Protein AF-A0A7S3B4K3-F1 (afdb_monomer_lite)

Radius of gyration: 16.41 Å; chains: 1; bounding box: 40×28×44 Å

Fold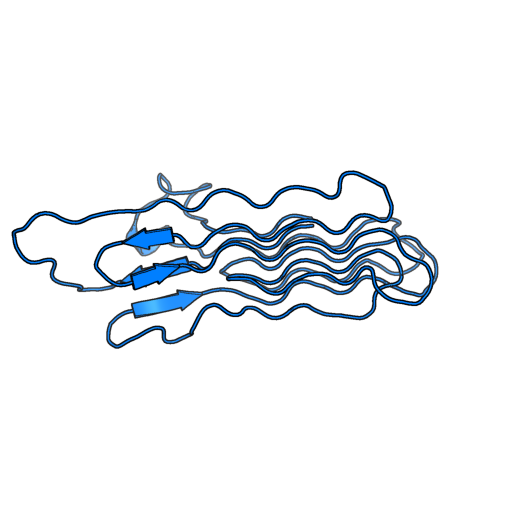seek 3Di:
DWFFWKDKDFPPDDDDPDDKDWDDWAAWACAPDQQGKIGWICWIDTPRDITKTIKIEFHQDDPDDRATGEICATAKYFFLWQDWHAHPFDAQNDVRMGMFYGIWAYEDNAQARAIWWIIFRQFYTYYGDHNPPRYHTAWHWFDAPCVPPNLPPDHGRGPGIIHD

Sequence (164 aa):
GGGAGGLLHLSDYKLSAGTYTIVIGDGGAGGGTAFGQGQNGEDTTAFGFTAKGGGASGGWGGSGNVVCKTGGSGGGDGAYGSTQCSSNQPNPSQTGVTGYGNKGGSGTTSGGYRAGGGGGAGAAGQNGASAASNYGGAGGAGKDFSVAFGTDVGESGWVAGGGG

Secondary structure (DSSP, 8-state):
-PPPPPEEEESS--PPSS----BPPPPPPPPSSTT----PPPPEEETTEEEPPPPPPP---SSSS-----BSSPPPPPTT----PPB-S-SS-BTTEEEE--PPPP--SSSS--PPPPP-SSSPPPPPPPTTS-PPPPPPP-EE-HHHH-TTSTBTTEE-PPP-

InterPro domains:
  IPR049304 Glycine-rich domain [PF21722] (1-163)

Organism: NCBI:txid156174

Structure (mmCIF, N/CA/C/O backbone):
data_AF-A0A7S3B4K3-F1
#
_entry.id   AF-A0A7S3B4K3-F1
#
loop_
_atom_site.group_PDB
_atom_site.id
_atom_site.type_symbol
_atom_site.label_atom_id
_atom_site.label_alt_id
_atom_site.label_comp_id
_atom_site.label_a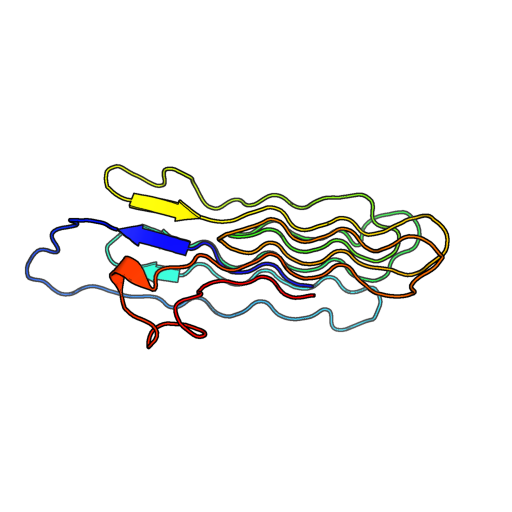sym_id
_atom_site.label_entity_id
_atom_site.label_seq_id
_atom_site.pdbx_PDB_ins_code
_atom_site.Cartn_x
_atom_site.Cartn_y
_atom_site.Cartn_z
_atom_site.occupancy
_atom_site.B_iso_or_equiv
_atom_site.auth_seq_id
_atom_site.auth_comp_id
_atom_site.auth_asym_id
_atom_site.auth_atom_id
_atom_site.pdbx_PDB_model_num
ATOM 1 N N . GLY A 1 1 ? 4.393 -0.858 -10.674 1.00 84.94 1 GLY A N 1
ATOM 2 C CA . GLY A 1 1 ? 3.081 -0.384 -10.192 1.00 84.94 1 GLY A CA 1
ATOM 3 C C . GLY A 1 1 ? 3.159 0.440 -8.912 1.00 84.94 1 GLY A C 1
ATOM 4 O O . GLY A 1 1 ? 4.213 0.531 -8.288 1.00 84.94 1 GLY A O 1
ATOM 5 N N . GLY A 1 2 ? 2.045 1.072 -8.529 1.00 93.38 2 GLY A N 1
ATOM 6 C CA . GLY A 1 2 ? 1.901 1.789 -7.252 1.00 93.38 2 GLY A CA 1
ATOM 7 C C . GLY A 1 2 ? 1.700 0.836 -6.068 1.00 93.38 2 GLY A C 1
ATOM 8 O O . GLY A 1 2 ? 1.170 -0.263 -6.231 1.00 93.38 2 GLY A O 1
ATOM 9 N N . GLY A 1 3 ? 2.161 1.235 -4.886 1.00 96.69 3 GLY A N 1
ATOM 10 C CA . GLY A 1 3 ? 1.968 0.504 -3.638 1.00 96.69 3 GLY A CA 1
ATOM 11 C C . GLY A 1 3 ? 0.573 0.728 -3.063 1.00 96.69 3 GLY A C 1
ATOM 12 O O . GLY A 1 3 ? -0.030 1.785 -3.255 1.00 96.69 3 GLY A O 1
ATOM 13 N N . ALA A 1 4 ? 0.069 -0.262 -2.332 1.00 97.25 4 ALA A N 1
ATOM 14 C CA . ALA A 1 4 ? -1.158 -0.114 -1.561 1.00 97.25 4 ALA A CA 1
ATOM 15 C C . ALA A 1 4 ? -1.015 0.971 -0.481 1.00 97.25 4 ALA A C 1
ATOM 17 O O . ALA A 1 4 ? 0.092 1.294 -0.043 1.00 97.25 4 ALA A O 1
ATOM 18 N N . GLY A 1 5 ? -2.143 1.482 0.013 1.00 96.38 5 GLY A N 1
ATOM 19 C CA . GLY A 1 5 ? -2.157 2.179 1.297 1.00 96.38 5 GLY A CA 1
ATOM 20 C C . GLY A 1 5 ? -1.646 1.284 2.432 1.00 96.38 5 GLY A C 1
ATOM 21 O O . GLY A 1 5 ? -1.546 0.059 2.311 1.00 96.38 5 GLY A O 1
ATOM 22 N N . GLY A 1 6 ? -1.310 1.909 3.549 1.00 95.50 6 GLY A N 1
ATOM 23 C CA . GLY A 1 6 ? -1.054 1.230 4.803 1.00 95.50 6 GLY A CA 1
ATOM 24 C C . GLY A 1 6 ? -2.356 0.636 5.316 1.00 95.50 6 GLY A C 1
ATOM 25 O O . GLY A 1 6 ? -3.419 1.239 5.192 1.00 95.50 6 GLY A O 1
ATOM 26 N N . LEU A 1 7 ? -2.278 -0.551 5.899 1.00 95.81 7 LEU A N 1
ATOM 27 C CA . LEU A 1 7 ? -3.429 -1.215 6.492 1.00 95.81 7 LEU A CA 1
ATOM 28 C C . LEU A 1 7 ? -3.259 -1.242 8.003 1.00 95.81 7 LEU A C 1
ATOM 30 O O . LEU A 1 7 ? -2.218 -1.654 8.505 1.00 95.81 7 LEU A O 1
ATOM 34 N N . LEU A 1 8 ? -4.283 -0.811 8.729 1.00 95.19 8 LEU A N 1
ATOM 35 C CA . LEU A 1 8 ? -4.341 -0.925 10.179 1.00 95.19 8 LEU A CA 1
ATOM 36 C C . LEU A 1 8 ? -5.382 -1.968 10.563 1.00 95.19 8 LEU A C 1
ATOM 38 O O . LEU A 1 8 ? -6.520 -1.909 10.107 1.00 95.19 8 LEU A O 1
ATOM 42 N N . HIS A 1 9 ? -4.992 -2.894 11.431 1.00 93.19 9 HIS A N 1
ATOM 43 C CA . HIS A 1 9 ? -5.897 -3.836 12.070 1.00 93.19 9 HIS A CA 1
ATOM 44 C C . HIS A 1 9 ? -5.936 -3.566 13.567 1.00 93.19 9 HIS A C 1
ATOM 46 O O . HIS A 1 9 ? -4.908 -3.619 14.248 1.00 93.19 9 HIS A O 1
ATOM 52 N N . LEU A 1 10 ? -7.135 -3.272 14.053 1.00 91.31 10 LEU A N 1
ATOM 53 C CA . LEU A 1 10 ? -7.423 -3.006 15.449 1.00 91.31 10 LEU A CA 1
ATOM 54 C C . LEU A 1 10 ? -8.198 -4.208 15.989 1.00 91.31 10 LEU A C 1
ATOM 56 O O . LEU A 1 10 ? -9.387 -4.349 15.709 1.00 91.31 10 LEU A O 1
ATOM 60 N N . SER A 1 11 ? -7.529 -5.077 16.740 1.00 85.88 11 SER A N 1
ATOM 61 C CA . SER A 1 11 ? -8.178 -6.194 17.432 1.00 85.88 11 SER A CA 1
ATOM 62 C C . SER A 1 11 ? -8.539 -5.774 18.852 1.00 85.88 11 SER A C 1
ATOM 64 O O . SER A 1 11 ? -7.715 -5.175 19.543 1.00 85.88 11 SER A O 1
ATOM 66 N N . ASP A 1 12 ? -9.762 -6.084 19.285 1.00 83.00 12 ASP A N 1
ATOM 67 C CA . ASP A 1 12 ? -10.256 -5.806 20.643 1.00 83.00 12 ASP A CA 1
ATOM 68 C C . ASP A 1 12 ? -10.262 -4.316 21.041 1.00 83.00 12 ASP A C 1
ATOM 70 O O . ASP A 1 12 ? -10.309 -3.966 22.225 1.00 83.00 12 ASP A O 1
ATOM 74 N N . TYR A 1 13 ? -10.247 -3.411 20.056 1.00 86.38 13 TYR A N 1
ATOM 75 C CA . TYR A 1 13 ? -10.315 -1.976 20.306 1.00 86.38 13 TYR A CA 1
ATOM 76 C C . TYR A 1 13 ? -11.733 -1.563 20.709 1.00 86.38 13 TYR A C 1
ATOM 78 O O . TYR A 1 13 ? -12.689 -1.684 19.941 1.00 86.38 13 TYR A O 1
ATOM 86 N N . LYS A 1 14 ? -11.872 -1.047 21.933 1.00 87.75 14 LYS A N 1
ATOM 87 C CA . LYS A 1 14 ? -13.144 -0.537 22.444 1.00 87.75 14 LYS A CA 1
ATOM 88 C C . LYS A 1 14 ? -13.323 0.913 22.029 1.00 87.75 14 LYS A C 1
ATOM 90 O O . LYS A 1 14 ? -12.674 1.807 22.566 1.00 87.75 14 LYS A O 1
ATOM 95 N N . LEU A 1 15 ? -14.256 1.133 21.113 1.00 88.19 15 LEU A N 1
ATOM 96 C CA . LEU A 1 15 ? -14.701 2.465 20.748 1.00 88.19 15 LEU A CA 1
ATOM 97 C C . LEU A 1 15 ? -15.732 2.949 21.778 1.00 88.19 15 LEU A C 1
ATOM 99 O O . LEU A 1 15 ? -16.748 2.293 22.009 1.00 88.19 15 LEU A O 1
ATOM 103 N N . SER A 1 16 ? -15.460 4.073 22.435 1.00 91.25 16 SER A N 1
ATOM 104 C CA . SER A 1 16 ? -16.416 4.694 23.357 1.00 91.25 16 SER A CA 1
ATOM 105 C C . SER A 1 16 ? -17.625 5.258 22.602 1.00 91.25 16 SER A C 1
ATOM 107 O O . SER A 1 16 ? -17.536 5.583 21.421 1.00 91.25 16 SER A O 1
ATOM 109 N N . ALA A 1 17 ? -18.761 5.439 23.275 1.00 93.62 17 ALA A N 1
ATOM 110 C CA . ALA A 1 17 ? -19.882 6.147 22.664 1.00 93.62 17 ALA A CA 1
ATOM 111 C C . ALA A 1 17 ? -19.489 7.606 22.366 1.00 93.62 17 ALA A C 1
ATOM 113 O O . ALA A 1 17 ? -18.985 8.306 23.245 1.00 93.62 17 ALA A O 1
ATOM 114 N N . GLY A 1 18 ? -19.713 8.064 21.134 1.00 92.62 18 GLY A N 1
ATOM 115 C CA . GLY A 1 18 ? -19.328 9.406 20.711 1.00 92.62 18 GLY A CA 1
ATOM 116 C C . GLY A 1 18 ? -19.447 9.618 19.206 1.00 92.62 18 GLY A C 1
ATOM 117 O O . GLY A 1 18 ? -19.869 8.732 18.465 1.00 92.62 18 GLY A O 1
ATOM 118 N N . THR A 1 19 ? -19.076 10.819 18.763 1.00 94.06 19 THR A N 1
ATOM 119 C CA . THR A 1 19 ? -18.949 11.159 17.340 1.00 94.06 19 THR A CA 1
ATOM 120 C C . THR A 1 19 ? -17.487 11.071 16.931 1.00 94.06 19 THR A C 1
ATOM 122 O O . THR A 1 19 ? -16.616 11.574 17.639 1.00 94.06 19 THR A O 1
ATOM 125 N N . TYR A 1 20 ? -17.231 10.459 15.778 1.00 93.88 20 TYR A N 1
ATOM 126 C CA . TYR A 1 20 ? -15.892 10.287 15.231 1.00 93.88 20 TYR A CA 1
ATOM 127 C C . TYR A 1 20 ? -15.812 10.904 13.847 1.00 93.88 20 TYR A C 1
ATOM 129 O O . TYR A 1 20 ? -16.654 10.639 12.991 1.00 93.88 20 TYR A O 1
ATOM 137 N N . THR A 1 21 ? -14.767 11.692 13.622 1.00 94.62 21 THR A N 1
ATOM 138 C CA . THR A 1 21 ? -14.409 12.130 12.277 1.00 94.62 21 THR A CA 1
ATOM 139 C C . THR A 1 21 ? -13.612 11.023 11.605 1.00 94.62 21 THR A C 1
ATOM 141 O O . THR A 1 21 ? -12.622 10.539 12.157 1.00 94.62 21 THR A O 1
ATOM 144 N N . ILE A 1 22 ? -14.051 10.638 10.412 1.00 96.50 22 ILE A N 1
ATOM 145 C CA . ILE A 1 22 ? -13.315 9.757 9.512 1.00 96.50 22 ILE A CA 1
ATOM 146 C C . ILE A 1 22 ? -12.953 10.594 8.293 1.00 96.50 22 ILE A C 1
ATOM 148 O O . ILE A 1 22 ? -13.836 11.172 7.658 1.00 96.50 22 ILE A O 1
ATOM 152 N N . VAL A 1 23 ? -11.663 10.673 7.984 1.00 97.50 23 VAL A N 1
ATOM 153 C CA . VAL A 1 23 ? -11.163 11.326 6.772 1.00 97.50 23 VAL A CA 1
ATOM 154 C C . VAL A 1 23 ? -10.624 10.241 5.863 1.00 97.50 23 VAL A C 1
ATOM 156 O O . VAL A 1 23 ? -9.682 9.542 6.234 1.00 97.50 23 VAL A O 1
ATOM 159 N N . ILE A 1 24 ? -11.235 10.100 4.692 1.00 97.00 24 ILE A N 1
ATOM 160 C CA . ILE A 1 24 ? -10.769 9.185 3.654 1.00 97.00 24 ILE A CA 1
ATOM 161 C C . ILE A 1 24 ? -9.749 9.932 2.806 1.00 97.00 24 ILE A C 1
ATOM 163 O O . ILE A 1 24 ? -10.059 10.991 2.264 1.00 97.00 24 ILE A O 1
ATOM 167 N N . GLY A 1 25 ? -8.535 9.395 2.743 1.00 97.06 25 GLY A N 1
ATOM 168 C CA . GLY A 1 25 ? -7.490 9.915 1.872 1.00 97.06 25 GLY A CA 1
ATOM 169 C C . GLY A 1 25 ? -7.755 9.538 0.417 1.00 97.06 25 GLY A C 1
ATOM 170 O O . GLY A 1 25 ? -8.248 8.446 0.126 1.00 97.06 25 GLY A O 1
ATOM 171 N N . ASP A 1 26 ? -7.401 10.436 -0.496 1.00 97.25 26 ASP A N 1
ATOM 172 C CA . ASP A 1 26 ? -7.492 10.193 -1.930 1.00 97.25 26 ASP A CA 1
ATOM 173 C C . ASP A 1 26 ? -6.445 9.177 -2.411 1.00 97.25 26 ASP A C 1
ATOM 175 O O . ASP A 1 26 ? -5.370 8.994 -1.828 1.00 97.25 26 ASP A O 1
ATOM 179 N N . GLY A 1 27 ? -6.751 8.520 -3.531 1.00 95.12 27 GLY A N 1
ATOM 180 C CA . GLY A 1 27 ? -5.786 7.690 -4.245 1.00 95.12 27 GLY A CA 1
ATOM 181 C C . GLY A 1 27 ? -4.666 8.522 -4.880 1.00 95.12 27 GLY A C 1
ATOM 182 O O . GLY A 1 27 ? -4.864 9.670 -5.273 1.00 95.12 27 GLY A O 1
ATOM 183 N N . GLY A 1 28 ? -3.486 7.919 -5.027 1.00 93.31 28 GLY A N 1
ATOM 184 C CA . GLY A 1 28 ? -2.355 8.563 -5.694 1.00 93.31 28 GLY A CA 1
ATOM 185 C C . GLY A 1 28 ? -2.565 8.703 -7.204 1.00 93.31 28 GLY A C 1
ATOM 186 O O . GLY A 1 28 ? -3.085 7.799 -7.859 1.00 93.31 28 GLY A O 1
ATOM 187 N N . ALA A 1 29 ? -2.125 9.825 -7.776 1.00 92.56 29 ALA A N 1
ATOM 188 C CA . ALA A 1 29 ? -2.190 10.062 -9.218 1.00 92.56 29 ALA A CA 1
ATOM 189 C C . ALA A 1 29 ? -1.064 9.337 -9.981 1.00 92.56 29 ALA A C 1
ATOM 191 O O . ALA A 1 29 ? 0.069 9.240 -9.505 1.00 92.56 29 ALA A O 1
ATOM 192 N N . GLY A 1 30 ? -1.348 8.879 -11.203 1.00 87.56 30 GLY A N 1
ATOM 193 C CA . GLY A 1 30 ? -0.327 8.358 -12.119 1.00 87.56 30 GLY A CA 1
ATOM 194 C C . GLY A 1 30 ? 0.595 9.454 -12.673 1.00 87.56 30 GLY A C 1
ATOM 195 O O . GLY A 1 30 ? 0.267 10.641 -12.643 1.00 87.56 30 GLY A O 1
ATOM 196 N N . GLY A 1 31 ? 1.753 9.060 -13.207 1.00 82.88 31 GLY A N 1
ATOM 197 C CA . GLY A 1 31 ? 2.638 9.979 -13.925 1.00 82.88 31 GLY A CA 1
ATOM 198 C C . GLY A 1 31 ? 1.996 10.458 -15.230 1.00 82.88 31 GLY A C 1
ATOM 199 O O . GLY A 1 31 ? 1.558 9.648 -16.041 1.00 82.88 31 GLY A O 1
ATOM 200 N N . GLY A 1 32 ? 1.942 11.775 -15.450 1.00 80.88 32 GLY A N 1
ATOM 201 C CA . GLY A 1 32 ? 1.324 12.366 -16.650 1.00 80.88 32 GLY A CA 1
ATOM 202 C C . GLY A 1 32 ? 2.161 12.252 -17.932 1.00 80.88 32 GLY A C 1
ATOM 203 O O . GLY A 1 32 ? 1.706 12.633 -19.006 1.00 80.88 32 GLY A O 1
ATOM 204 N N . THR A 1 33 ? 3.395 11.756 -17.833 1.00 80.00 33 THR A N 1
ATOM 205 C CA . THR A 1 33 ? 4.311 11.539 -18.960 1.00 80.00 33 THR A CA 1
ATOM 206 C C . THR A 1 33 ? 5.099 10.255 -18.736 1.00 80.00 33 THR A C 1
ATOM 208 O O . THR A 1 33 ? 5.163 9.755 -17.614 1.00 80.00 33 THR A O 1
ATOM 211 N N . ALA A 1 34 ? 5.757 9.743 -19.779 1.00 71.25 34 ALA A N 1
ATOM 212 C CA . ALA A 1 34 ? 6.594 8.550 -19.652 1.00 71.25 34 ALA A CA 1
ATOM 213 C C . ALA A 1 34 ? 7.685 8.716 -18.576 1.00 71.25 34 ALA A C 1
ATOM 215 O O . ALA A 1 34 ? 7.958 7.776 -17.839 1.00 71.25 34 ALA A O 1
ATOM 216 N N . PHE A 1 35 ? 8.242 9.923 -18.432 1.00 78.25 35 PHE A N 1
ATOM 217 C CA . PHE A 1 35 ? 9.267 10.256 -17.435 1.00 78.25 35 PHE A CA 1
ATOM 218 C C . PHE A 1 35 ? 8.695 10.743 -16.096 1.00 78.25 35 PHE A C 1
ATOM 220 O O . PHE A 1 35 ? 9.444 11.074 -15.181 1.00 78.25 35 PHE A O 1
ATOM 227 N N . GLY A 1 36 ? 7.371 10.842 -15.981 1.00 79.44 36 GLY A N 1
ATOM 228 C CA . GLY A 1 36 ? 6.699 11.329 -14.788 1.00 79.44 36 GLY A CA 1
ATOM 229 C C . GLY A 1 36 ? 6.592 10.240 -13.727 1.00 79.44 36 GLY A C 1
ATOM 230 O O . GLY A 1 36 ? 6.148 9.130 -14.006 1.00 79.44 36 GLY A O 1
ATOM 231 N N . GLN A 1 37 ? 6.950 10.576 -12.491 1.00 86.19 37 GLN A N 1
ATOM 232 C CA . GLN A 1 37 ? 6.602 9.758 -11.329 1.00 86.19 37 GLN A CA 1
ATOM 233 C C . GLN A 1 37 ? 5.116 9.930 -11.007 1.00 86.19 37 GLN A C 1
ATOM 235 O O . GLN A 1 37 ? 4.542 10.998 -11.242 1.00 86.19 37 GLN A O 1
ATOM 240 N N . GLY A 1 38 ? 4.518 8.911 -10.393 1.00 90.38 38 GLY A N 1
ATOM 241 C CA . GLY A 1 38 ? 3.221 9.088 -9.751 1.00 90.38 38 GLY A CA 1
ATOM 242 C C . GLY A 1 38 ? 3.305 9.994 -8.517 1.00 90.38 38 GLY A C 1
ATOM 243 O O . GLY A 1 38 ? 4.383 10.400 -8.064 1.00 90.38 38 GLY A O 1
ATOM 244 N N . GLN A 1 39 ? 2.150 10.278 -7.930 1.00 94.19 39 GLN A N 1
ATOM 245 C CA . GLN A 1 39 ? 2.022 10.890 -6.611 1.00 94.19 39 GLN A CA 1
ATOM 246 C C . GLN A 1 39 ? 1.541 9.854 -5.605 1.00 94.19 39 GLN A C 1
ATOM 248 O O . GLN A 1 39 ? 0.860 8.895 -5.971 1.00 94.19 39 GLN A O 1
ATOM 253 N N . ASN A 1 40 ? 1.955 10.020 -4.351 1.00 96.94 40 ASN A N 1
ATOM 254 C CA . ASN A 1 40 ? 1.460 9.165 -3.282 1.00 96.94 40 ASN A CA 1
ATOM 255 C C . ASN A 1 40 ? -0.047 9.375 -3.118 1.00 96.94 40 ASN A C 1
ATOM 257 O O . ASN A 1 40 ? -0.564 10.435 -3.463 1.00 96.94 40 ASN A O 1
ATOM 261 N N . GLY A 1 41 ? -0.730 8.360 -2.597 1.00 97.75 41 GLY A N 1
ATOM 262 C CA . GLY A 1 41 ? -2.054 8.570 -2.024 1.00 97.75 41 GLY A CA 1
ATOM 263 C C . GLY A 1 41 ? -1.962 9.367 -0.728 1.00 97.75 41 GLY A C 1
ATOM 264 O O . GLY A 1 41 ? -0.888 9.467 -0.126 1.00 97.75 41 GLY A O 1
ATOM 265 N N . GLU A 1 42 ? -3.100 9.877 -0.286 1.00 98.19 42 GLU A N 1
ATOM 266 C CA . GLU A 1 42 ? -3.215 10.618 0.964 1.00 98.19 42 GLU A CA 1
ATOM 267 C C . GLU A 1 42 ? -3.572 9.697 2.135 1.00 98.19 42 GLU A C 1
ATOM 269 O O . GLU A 1 42 ? -4.111 8.597 1.976 1.00 98.19 42 GLU A O 1
ATOM 274 N N . ASP A 1 43 ? -3.240 10.151 3.339 1.00 97.81 43 ASP A N 1
ATOM 275 C CA . ASP A 1 43 ? -3.479 9.401 4.566 1.00 97.81 43 ASP A CA 1
ATOM 276 C C . ASP A 1 43 ? -4.983 9.314 4.880 1.00 97.81 43 ASP A C 1
ATOM 278 O O . ASP A 1 43 ? -5.719 10.296 4.801 1.00 97.81 43 ASP A O 1
ATOM 282 N N . THR A 1 44 ? -5.435 8.138 5.317 1.00 96.88 44 THR A N 1
ATOM 283 C CA . THR A 1 44 ? -6.773 7.951 5.893 1.00 96.88 44 THR A CA 1
ATOM 284 C C . THR A 1 44 ? -6.681 8.011 7.410 1.00 96.88 44 THR A C 1
ATOM 286 O O . THR A 1 44 ? -5.819 7.362 8.009 1.00 96.88 44 THR A O 1
ATOM 289 N N . THR A 1 45 ? -7.582 8.756 8.052 1.00 95.19 45 THR A N 1
ATOM 290 C CA . THR A 1 45 ? -7.663 8.821 9.516 1.00 95.19 45 THR A CA 1
ATOM 291 C C . THR A 1 45 ? -9.020 8.369 10.026 1.00 95.19 45 THR A C 1
ATOM 293 O O . THR A 1 45 ? -10.063 8.776 9.518 1.00 95.19 45 THR A O 1
ATOM 296 N N . ALA A 1 46 ? -9.005 7.513 11.044 1.00 93.19 46 ALA A N 1
ATOM 297 C CA . ALA A 1 46 ? -10.202 7.044 11.727 1.00 93.19 46 ALA A CA 1
ATOM 298 C C . ALA A 1 46 ? -9.859 6.701 13.176 1.00 93.19 46 ALA A C 1
ATOM 300 O O . ALA A 1 46 ? -8.806 6.128 13.453 1.00 93.19 46 ALA A O 1
ATOM 301 N N . PHE A 1 47 ? -10.748 7.052 14.105 1.00 90.62 47 PHE A N 1
ATOM 302 C CA . PHE A 1 47 ? -10.634 6.679 15.523 1.00 90.62 47 PHE A CA 1
ATOM 303 C C . PHE A 1 47 ? -9.304 7.093 16.193 1.00 90.62 47 PHE A C 1
ATOM 305 O O . PHE A 1 47 ? -8.866 6.461 17.148 1.00 90.62 47 PHE A O 1
ATOM 312 N N . GLY A 1 48 ? -8.653 8.153 15.696 1.00 89.25 48 GLY A N 1
ATOM 313 C CA . GLY A 1 48 ? -7.351 8.623 16.192 1.00 89.25 48 GLY A CA 1
ATOM 314 C C . GLY A 1 48 ? -6.131 7.908 15.599 1.00 89.25 48 GLY A C 1
ATOM 315 O O . GLY A 1 48 ? -5.005 8.202 15.995 1.00 89.25 48 GLY A O 1
ATOM 316 N N . PHE A 1 49 ? -6.332 7.007 14.636 1.00 92.31 49 PHE A N 1
ATOM 317 C CA . PHE A 1 49 ? -5.264 6.305 13.931 1.00 92.31 49 PHE A CA 1
ATOM 318 C C . PHE A 1 49 ? -5.135 6.769 12.485 1.00 92.31 49 PHE A C 1
ATOM 320 O O . PHE A 1 49 ? -6.106 7.213 11.871 1.00 92.31 49 PHE A O 1
ATOM 327 N N . THR A 1 50 ? -3.930 6.618 11.937 1.00 94.81 50 THR A N 1
ATOM 328 C CA . THR A 1 50 ? -3.592 7.023 10.571 1.00 94.81 50 THR A CA 1
ATOM 329 C C . THR A 1 50 ? -3.080 5.829 9.773 1.00 94.81 50 THR A C 1
ATOM 331 O O . THR A 1 50 ? -2.024 5.265 10.068 1.00 94.81 50 THR A O 1
ATOM 334 N N . ALA A 1 51 ? -3.822 5.459 8.736 1.00 96.25 51 ALA A N 1
ATOM 335 C CA . ALA A 1 51 ? -3.363 4.571 7.682 1.00 96.25 51 ALA A CA 1
ATOM 336 C C . ALA A 1 51 ? -2.681 5.417 6.602 1.00 96.25 51 ALA A C 1
ATOM 338 O O . ALA A 1 51 ? -3.310 6.304 6.024 1.00 96.25 51 ALA A O 1
ATOM 339 N N . LYS A 1 52 ? -1.389 5.177 6.359 1.00 97.69 52 LYS A N 1
ATOM 340 C CA . LYS A 1 52 ? -0.604 5.965 5.407 1.00 97.69 52 LYS A CA 1
ATOM 341 C C . LYS A 1 52 ? -1.075 5.763 3.969 1.00 97.69 52 LYS A C 1
ATOM 343 O O . LYS A 1 52 ? -1.358 4.635 3.574 1.00 97.69 52 LYS A O 1
ATOM 348 N N . GLY A 1 53 ? -1.104 6.820 3.168 1.00 97.88 53 GLY A N 1
ATOM 349 C CA . GLY A 1 53 ? -1.437 6.723 1.746 1.00 97.88 53 GLY A CA 1
ATOM 350 C C . GLY A 1 53 ? -0.422 5.895 0.948 1.00 97.88 53 GLY A C 1
ATOM 351 O O . GLY A 1 53 ? 0.731 5.737 1.352 1.00 97.88 53 GLY A O 1
ATOM 352 N N . GLY A 1 54 ? -0.847 5.305 -0.173 1.00 97.81 54 GLY A N 1
ATOM 353 C CA . GLY A 1 54 ? -0.011 4.380 -0.949 1.00 97.81 54 GLY A CA 1
ATOM 354 C C . GLY A 1 54 ? 1.184 5.045 -1.634 1.00 97.81 54 GLY A C 1
ATOM 355 O O . GLY A 1 54 ? 1.107 6.197 -2.058 1.00 97.81 54 GLY A O 1
ATOM 356 N N . GLY A 1 55 ? 2.299 4.322 -1.741 1.00 97.38 55 GLY A N 1
ATOM 357 C CA . GLY A 1 55 ? 3.526 4.811 -2.369 1.00 97.38 55 GLY A CA 1
ATOM 358 C C . GLY A 1 55 ? 3.439 4.826 -3.896 1.00 97.38 55 GLY A C 1
ATOM 359 O O . GLY A 1 55 ? 2.986 3.867 -4.519 1.00 97.38 55 GLY A O 1
ATOM 360 N N . ALA A 1 56 ? 3.905 5.898 -4.525 1.00 94.81 56 ALA A N 1
ATOM 361 C CA . ALA A 1 56 ? 3.821 6.057 -5.973 1.00 94.81 56 ALA A CA 1
ATOM 362 C C . ALA A 1 56 ? 4.863 5.239 -6.745 1.00 94.81 56 ALA A C 1
ATOM 364 O O . ALA A 1 56 ? 5.990 5.042 -6.282 1.00 94.81 56 ALA A O 1
ATOM 365 N N . SER A 1 57 ? 4.519 4.827 -7.967 1.00 90.81 57 SER A N 1
ATOM 366 C CA . SER A 1 57 ? 5.492 4.209 -8.867 1.00 90.81 57 SER A CA 1
ATOM 367 C C . SER A 1 57 ? 6.540 5.212 -9.347 1.00 90.81 57 SER A C 1
ATOM 369 O O . SER A 1 57 ? 6.262 6.407 -9.510 1.00 90.81 57 SER A O 1
ATOM 371 N N . GLY A 1 58 ? 7.727 4.691 -9.652 1.00 88.69 58 GLY A N 1
ATOM 372 C CA . GLY A 1 58 ? 8.681 5.404 -10.490 1.00 88.69 58 GLY A CA 1
ATOM 373 C C . GLY A 1 58 ? 8.155 5.541 -11.922 1.00 88.69 58 GLY A C 1
ATOM 374 O O . GLY A 1 58 ? 7.171 4.907 -12.311 1.00 88.69 58 GLY A O 1
ATOM 375 N N . GLY A 1 59 ? 8.816 6.380 -12.704 1.00 81.75 59 GLY A N 1
ATOM 376 C CA . GLY A 1 59 ? 8.554 6.568 -14.132 1.00 81.75 59 GLY A CA 1
ATOM 377 C C . GLY A 1 59 ? 9.714 6.033 -14.969 1.00 81.75 59 GLY A C 1
ATOM 378 O O . GLY A 1 59 ? 10.687 5.490 -14.450 1.00 81.75 59 GLY A O 1
ATOM 379 N N . TRP A 1 60 ? 9.629 6.161 -16.286 1.00 77.56 60 TRP A N 1
ATOM 380 C CA . TRP A 1 60 ? 10.704 5.762 -17.190 1.00 77.56 60 TRP A CA 1
ATOM 381 C C . TRP A 1 60 ? 11.844 6.781 -17.117 1.00 77.56 60 TRP A C 1
ATOM 383 O O . TRP A 1 60 ? 11.624 7.955 -17.379 1.00 77.56 60 TRP A O 1
ATOM 393 N N . GLY A 1 61 ? 13.065 6.377 -16.775 1.00 65.12 61 GLY A N 1
ATOM 394 C CA . GLY A 1 61 ? 14.186 7.317 -16.732 1.00 65.12 61 GLY A CA 1
ATOM 395 C C . GLY A 1 61 ? 15.521 6.631 -16.953 1.00 65.12 61 GLY A C 1
ATOM 396 O O . GLY A 1 61 ? 15.887 5.730 -16.206 1.00 65.12 61 GLY A O 1
ATOM 397 N N . GLY A 1 62 ? 16.266 7.067 -17.970 1.00 55.38 62 GLY A N 1
ATOM 398 C CA . GLY A 1 62 ? 17.688 6.744 -18.067 1.00 55.38 62 GLY A CA 1
ATOM 399 C C . GLY A 1 62 ? 18.419 7.275 -16.832 1.00 55.38 62 GLY A C 1
ATOM 400 O O . GLY A 1 62 ? 18.157 8.396 -16.416 1.00 55.38 62 GLY A O 1
ATOM 401 N N . SER A 1 63 ? 19.272 6.437 -16.236 1.00 51.81 63 SER A N 1
ATOM 402 C CA . SER A 1 63 ? 20.205 6.724 -15.132 1.00 51.81 63 SER A CA 1
ATOM 403 C C . SER A 1 63 ? 19.976 8.048 -14.375 1.00 51.81 63 SER A C 1
ATOM 405 O O . SER A 1 63 ? 20.683 9.027 -14.605 1.00 51.81 63 SER A O 1
ATOM 407 N N . GLY A 1 64 ? 19.019 8.049 -13.440 1.00 53.50 64 GLY A N 1
ATOM 408 C CA . GLY A 1 64 ? 18.904 9.063 -12.386 1.00 53.50 64 GLY A CA 1
ATOM 409 C C . GLY A 1 64 ? 17.559 9.798 -12.330 1.00 53.50 64 GLY A C 1
ATOM 410 O O . GLY A 1 64 ? 17.174 10.479 -13.269 1.00 53.50 64 GLY A O 1
ATOM 411 N N . ASN A 1 65 ? 16.904 9.735 -11.164 1.00 54.59 65 ASN A N 1
ATOM 412 C CA . ASN A 1 65 ? 15.830 10.628 -10.686 1.00 54.59 65 ASN A CA 1
ATOM 413 C C . ASN A 1 65 ? 14.356 10.345 -11.027 1.00 54.59 65 ASN A C 1
ATOM 415 O O . ASN A 1 65 ? 13.514 11.193 -10.733 1.00 54.59 65 ASN A O 1
ATOM 419 N N . VAL A 1 66 ? 13.978 9.159 -11.509 1.00 63.53 66 VAL A N 1
ATOM 420 C CA . VAL A 1 66 ? 12.547 8.789 -11.638 1.00 63.53 66 VAL A CA 1
ATOM 421 C C . VAL A 1 66 ? 12.163 7.640 -10.702 1.00 63.53 66 VAL A C 1
ATOM 423 O O . VAL A 1 66 ? 11.562 6.650 -11.108 1.00 63.53 66 VAL A O 1
ATOM 426 N N . VAL A 1 67 ? 12.564 7.791 -9.437 1.00 79.25 67 VAL A N 1
ATOM 427 C CA . VAL A 1 67 ? 12.457 6.764 -8.394 1.00 79.25 67 VAL A CA 1
ATOM 428 C C . VAL A 1 67 ? 11.013 6.630 -7.918 1.00 79.25 67 VAL A C 1
ATOM 430 O O . VAL A 1 67 ? 10.261 7.607 -7.895 1.00 79.25 67 VAL A O 1
ATOM 433 N N . CYS A 1 68 ? 10.628 5.420 -7.521 1.00 89.25 68 CYS A N 1
ATOM 434 C CA . CYS A 1 68 ? 9.419 5.210 -6.729 1.00 89.25 68 CYS A CA 1
ATOM 435 C C . CYS A 1 68 ? 9.363 6.103 -5.478 1.00 89.25 68 CYS A C 1
ATOM 437 O O . CYS A 1 68 ? 10.355 6.686 -5.033 1.00 89.25 68 CYS A O 1
ATOM 439 N N . LYS A 1 69 ? 8.183 6.168 -4.865 1.00 93.88 69 LYS A N 1
ATOM 440 C CA . LYS A 1 69 ? 7.965 6.869 -3.602 1.00 93.88 69 LYS A CA 1
ATOM 441 C C . LYS A 1 69 ? 7.567 5.896 -2.500 1.00 93.88 69 LYS A C 1
ATOM 443 O O . LYS A 1 69 ? 6.907 4.877 -2.726 1.00 93.88 69 LYS A O 1
ATOM 448 N N . THR A 1 70 ? 8.003 6.218 -1.288 1.00 95.69 70 THR A N 1
ATOM 449 C CA . THR A 1 70 ? 7.573 5.530 -0.071 1.00 95.69 70 THR A CA 1
ATOM 450 C C . THR A 1 70 ? 6.146 5.940 0.273 1.00 95.69 70 THR A C 1
ATOM 452 O O . THR A 1 70 ? 5.725 7.062 -0.001 1.00 95.69 70 THR A O 1
ATOM 455 N N . GLY A 1 71 ? 5.405 5.028 0.883 1.00 96.44 71 GLY A N 1
ATOM 456 C CA . GLY A 1 71 ? 4.038 5.227 1.353 1.00 96.44 71 GLY A CA 1
ATOM 457 C C . GLY A 1 71 ? 3.665 4.079 2.278 1.00 96.44 71 GLY A C 1
ATOM 458 O O . GLY A 1 71 ? 4.539 3.286 2.642 1.00 96.44 71 GLY A O 1
ATOM 459 N N . GLY A 1 72 ? 2.393 3.972 2.650 1.00 97.25 72 GLY A N 1
ATOM 460 C CA . GLY A 1 72 ? 1.934 2.944 3.573 1.00 97.25 72 GLY A CA 1
ATOM 461 C C . GLY A 1 72 ? 2.336 1.545 3.119 1.00 97.25 72 GLY A C 1
ATOM 462 O O . GLY A 1 72 ? 2.888 0.793 3.910 1.00 97.25 72 GLY A O 1
ATOM 463 N N . SER A 1 73 ? 2.234 1.251 1.825 1.00 98.06 73 SER A N 1
ATOM 464 C CA . SER A 1 73 ? 3.134 0.319 1.140 1.00 98.06 73 SER A CA 1
ATOM 465 C C . SER A 1 73 ? 3.932 1.072 0.078 1.00 98.06 73 SER A C 1
ATOM 467 O O . SER A 1 73 ? 3.433 2.012 -0.541 1.00 98.06 73 SER A O 1
ATOM 469 N N . GLY A 1 74 ? 5.188 0.687 -0.135 1.00 97.56 74 GLY A N 1
ATOM 470 C CA . GLY A 1 74 ? 6.067 1.389 -1.068 1.00 97.56 74 GLY A CA 1
ATOM 471 C C . GLY A 1 74 ? 5.722 1.115 -2.532 1.00 97.56 74 GLY A C 1
ATOM 472 O O . GLY A 1 74 ? 5.310 0.010 -2.887 1.00 97.56 74 GLY A O 1
ATOM 473 N N . GLY A 1 75 ? 5.906 2.113 -3.396 1.00 96.19 75 GLY A N 1
ATOM 474 C CA . GLY A 1 75 ? 5.717 1.947 -4.834 1.00 96.19 75 GLY A CA 1
ATOM 475 C C . GLY A 1 75 ? 6.830 1.135 -5.494 1.00 96.19 75 GLY A C 1
ATOM 476 O O . GLY A 1 75 ? 7.939 1.022 -4.972 1.00 96.19 75 GLY A O 1
ATOM 477 N N . GLY A 1 76 ? 6.522 0.560 -6.653 1.00 93.44 76 GLY A N 1
ATOM 478 C CA . GLY A 1 76 ? 7.487 -0.138 -7.492 1.00 93.44 76 GLY A CA 1
ATOM 479 C C . GLY A 1 76 ? 8.319 0.841 -8.311 1.00 93.44 76 GLY A C 1
ATOM 480 O O . GLY A 1 76 ? 7.802 1.837 -8.827 1.00 93.44 76 GLY A O 1
ATOM 481 N N . ASP A 1 77 ? 9.617 0.578 -8.404 1.00 90.62 77 ASP A N 1
ATOM 482 C CA . ASP A 1 77 ? 10.545 1.477 -9.085 1.00 90.62 77 ASP A CA 1
ATOM 483 C C . ASP A 1 77 ? 10.361 1.464 -10.602 1.00 90.62 77 ASP A C 1
ATOM 485 O O . ASP A 1 77 ? 9.859 0.499 -11.187 1.00 90.62 77 ASP A O 1
ATOM 489 N N . GLY A 1 78 ? 10.765 2.562 -11.230 1.00 86.69 78 GLY A N 1
ATOM 490 C CA . GLY A 1 78 ? 10.700 2.737 -12.672 1.00 86.69 78 GLY A CA 1
ATOM 491 C C . GLY A 1 78 ? 11.620 1.780 -13.431 1.00 86.69 78 GLY A C 1
ATOM 492 O O . GLY A 1 78 ? 12.503 1.128 -12.868 1.00 86.69 78 GLY A O 1
ATOM 493 N N . ALA A 1 79 ? 11.446 1.705 -14.750 1.00 80.50 79 ALA A N 1
ATOM 494 C CA . ALA A 1 79 ? 12.398 1.004 -15.610 1.00 80.50 79 ALA A CA 1
ATOM 495 C C . ALA A 1 79 ? 13.794 1.652 -15.510 1.00 80.50 79 ALA A C 1
ATOM 497 O O . ALA A 1 79 ? 13.890 2.876 -15.469 1.00 80.50 79 ALA A O 1
ATOM 498 N N . TYR A 1 80 ? 14.855 0.833 -15.486 1.00 79.12 80 TYR A N 1
ATOM 499 C CA . TYR A 1 80 ? 16.243 1.224 -15.163 1.00 79.12 80 TYR A CA 1
ATOM 500 C C . TYR A 1 80 ? 16.497 1.683 -13.724 1.00 79.12 80 TYR A C 1
ATOM 502 O O . TYR A 1 80 ? 17.625 2.044 -13.384 1.00 79.12 80 TYR A O 1
ATOM 510 N N . GLY A 1 81 ? 15.484 1.628 -12.867 1.00 77.50 81 GLY A N 1
ATOM 511 C CA . GLY A 1 81 ? 15.637 1.835 -11.441 1.00 77.50 81 GLY A CA 1
ATOM 512 C C . GLY A 1 81 ? 16.142 0.578 -10.729 1.00 77.50 81 GLY A C 1
ATOM 513 O O . GLY A 1 81 ? 15.812 -0.545 -11.109 1.00 77.50 81 GLY A O 1
ATOM 514 N N . SER A 1 82 ? 16.963 0.755 -9.696 1.00 80.19 82 SER A N 1
ATOM 515 C CA . SER A 1 82 ? 17.441 -0.321 -8.813 1.00 80.19 82 SER A CA 1
ATOM 516 C C . SER A 1 82 ? 17.018 -0.107 -7.358 1.00 80.19 82 SER A C 1
ATOM 518 O O . SER A 1 82 ? 17.575 -0.721 -6.448 1.00 80.19 82 SER A O 1
ATOM 520 N N . THR A 1 83 ? 16.066 0.794 -7.125 1.00 85.88 83 THR A N 1
ATOM 521 C CA . THR A 1 83 ? 15.604 1.164 -5.790 1.00 85.88 83 THR A CA 1
ATOM 522 C C . THR A 1 83 ? 14.411 0.304 -5.408 1.00 85.88 83 THR A C 1
ATOM 524 O O . THR A 1 83 ? 13.579 -0.031 -6.237 1.00 85.88 83 THR A O 1
ATOM 527 N N . GLN A 1 84 ? 14.302 -0.059 -4.137 1.00 89.81 84 GLN A N 1
ATOM 528 C CA . GLN A 1 84 ? 13.077 -0.624 -3.581 1.00 89.81 84 GLN A CA 1
ATOM 529 C C . GLN A 1 84 ? 12.531 0.385 -2.584 1.00 89.81 84 GLN A C 1
ATOM 531 O O . GLN A 1 84 ? 13.161 0.629 -1.554 1.00 89.81 84 GLN A O 1
ATOM 536 N N . CYS A 1 85 ? 11.388 0.995 -2.884 1.00 92.94 85 CYS A N 1
ATOM 537 C CA . CYS A 1 85 ? 10.810 1.960 -1.963 1.00 92.94 85 CYS A CA 1
ATOM 538 C C . CYS A 1 85 ? 10.148 1.241 -0.798 1.00 92.94 85 CYS A C 1
ATOM 540 O O . CYS A 1 85 ? 9.295 0.375 -0.987 1.00 92.94 85 CYS A O 1
ATOM 542 N N . SER A 1 86 ? 10.574 1.591 0.412 1.00 95.38 86 SER A N 1
ATOM 543 C CA . SER A 1 86 ? 10.075 1.006 1.652 1.00 95.38 86 SER A CA 1
ATOM 544 C C . SER A 1 86 ? 8.631 1.407 1.952 1.00 95.38 86 SER A C 1
ATOM 546 O O . SER A 1 86 ? 8.146 2.452 1.514 1.00 95.38 86 SER A O 1
ATOM 548 N N . SER A 1 87 ? 7.980 0.576 2.764 1.00 96.44 87 SER A N 1
ATOM 549 C CA . SER A 1 87 ? 6.799 0.980 3.525 1.00 96.44 87 SER A CA 1
ATOM 550 C C . SER A 1 87 ? 7.186 2.022 4.578 1.00 96.44 87 SER A C 1
ATOM 552 O O . SER A 1 87 ? 8.261 1.931 5.178 1.00 96.44 87 SER A O 1
ATOM 554 N N . ASN A 1 88 ? 6.309 2.996 4.805 1.00 95.81 88 ASN A N 1
ATOM 555 C CA . ASN A 1 88 ? 6.353 3.896 5.954 1.00 95.81 88 ASN A CA 1
ATOM 556 C C . ASN A 1 88 ? 5.167 3.685 6.911 1.00 95.81 88 ASN A C 1
ATOM 558 O O . ASN A 1 88 ? 5.013 4.474 7.845 1.00 95.81 88 ASN A O 1
ATOM 562 N N . GLN A 1 89 ? 4.350 2.640 6.706 1.00 96.19 89 GLN A N 1
ATOM 563 C CA . GLN A 1 89 ? 3.302 2.291 7.656 1.00 96.19 89 GLN A CA 1
ATOM 564 C C . GLN A 1 89 ? 3.941 1.754 8.944 1.00 96.19 89 GLN A C 1
ATOM 566 O O . GLN A 1 89 ? 4.666 0.756 8.892 1.00 96.19 89 GLN A O 1
ATOM 571 N N . PRO A 1 90 ? 3.674 2.362 10.111 1.00 89.12 90 PRO A N 1
ATOM 572 C CA . PRO A 1 90 ? 4.234 1.887 11.371 1.00 89.12 90 PRO A CA 1
ATOM 573 C C . PRO A 1 90 ? 3.752 0.471 11.732 1.00 89.12 90 PRO A C 1
ATOM 575 O O . PRO A 1 90 ? 2.555 0.192 11.669 1.00 89.12 90 PRO A O 1
ATOM 578 N N . ASN A 1 91 ? 4.665 -0.413 12.152 1.00 84.81 91 ASN A N 1
ATOM 579 C CA . ASN A 1 91 ? 4.335 -1.750 12.658 1.00 84.81 91 ASN A CA 1
ATOM 580 C C . ASN A 1 91 ? 5.231 -2.149 13.857 1.00 84.81 91 ASN A C 1
ATOM 582 O O . ASN A 1 91 ? 6.438 -2.306 13.660 1.00 84.81 91 ASN A O 1
ATOM 586 N N . PRO A 1 92 ? 4.673 -2.351 15.070 1.00 76.31 92 PRO A N 1
ATOM 587 C CA . PRO A 1 92 ? 3.283 -2.072 15.443 1.00 76.31 92 PRO A CA 1
ATOM 588 C C . PRO A 1 92 ? 3.000 -0.567 15.382 1.00 76.31 92 PRO A C 1
ATOM 590 O O . PRO A 1 92 ? 3.897 0.245 15.602 1.00 76.31 92 PRO A O 1
ATOM 593 N N . SER A 1 93 ? 1.764 -0.181 15.060 1.00 69.06 93 SER A N 1
ATOM 594 C CA . SER A 1 93 ? 1.453 1.241 14.891 1.00 69.06 93 SER A CA 1
ATOM 595 C C . SER A 1 93 ? 1.245 1.944 16.226 1.00 69.06 93 SER A C 1
ATOM 597 O O . SER A 1 93 ? 1.696 3.076 16.360 1.00 69.06 93 SER A O 1
ATOM 599 N N . GLN A 1 94 ? 0.574 1.278 17.176 1.00 70.19 94 GLN A N 1
ATOM 600 C CA . GLN A 1 94 ? 0.332 1.653 18.580 1.00 70.19 94 GLN A CA 1
ATOM 601 C C . GLN A 1 94 ? -0.105 0.388 19.360 1.00 70.19 94 GLN A C 1
ATOM 603 O O . GLN A 1 94 ? -0.307 -0.672 18.760 1.00 70.19 94 GLN A O 1
ATOM 608 N N . THR A 1 95 ? -0.289 0.467 20.683 1.00 73.81 95 THR A N 1
ATOM 609 C CA . THR A 1 95 ? -0.830 -0.648 21.488 1.00 73.81 95 THR A CA 1
ATOM 610 C C . THR A 1 95 ? -2.213 -1.069 20.981 1.00 73.81 95 THR A C 1
ATOM 612 O O . THR A 1 95 ? -3.106 -0.236 20.864 1.00 73.81 95 THR A O 1
ATOM 615 N N . GLY A 1 96 ? -2.396 -2.359 20.687 1.00 76.25 96 GLY A N 1
ATOM 616 C CA . GLY A 1 96 ? -3.657 -2.894 20.154 1.00 76.25 96 GLY A CA 1
ATOM 617 C C . GLY A 1 96 ? -3.887 -2.631 18.661 1.00 76.25 96 GLY A C 1
ATOM 618 O O . GLY A 1 96 ? -4.950 -2.969 18.147 1.00 76.25 96 GLY A O 1
ATOM 619 N N . VAL A 1 97 ? -2.904 -2.056 17.954 1.00 89.00 97 VAL A N 1
ATOM 620 C CA . VAL A 1 97 ? -2.999 -1.769 16.518 1.00 89.00 97 VAL A CA 1
ATOM 621 C C . VAL A 1 97 ? -1.806 -2.340 15.766 1.00 89.00 97 VAL A C 1
ATOM 623 O O . VAL A 1 97 ? -0.665 -1.894 15.918 1.00 89.00 97 VAL A O 1
ATOM 626 N N . THR A 1 98 ? -2.073 -3.303 14.889 1.00 93.06 98 THR A N 1
ATOM 627 C CA . THR A 1 98 ? -1.069 -3.818 13.954 1.00 93.06 98 THR A CA 1
ATOM 628 C C . THR A 1 98 ? -1.155 -3.056 12.641 1.00 93.06 98 THR A C 1
ATOM 630 O O . THR A 1 98 ? -2.218 -3.004 12.025 1.00 93.06 98 THR A O 1
ATOM 633 N N . GLY A 1 99 ? -0.040 -2.468 12.214 1.00 95.19 99 GLY A N 1
ATOM 634 C CA . GLY A 1 99 ? 0.068 -1.862 10.894 1.00 95.19 99 GLY A CA 1
ATOM 635 C C . GLY A 1 99 ? 0.734 -2.799 9.899 1.00 95.19 99 GLY A C 1
ATOM 636 O O . GLY A 1 99 ? 1.604 -3.589 10.256 1.00 95.19 99 GLY A O 1
ATOM 637 N N . TYR A 1 100 ? 0.323 -2.710 8.642 1.00 97.00 100 TYR A N 1
ATOM 638 C CA . TYR A 1 100 ? 0.834 -3.532 7.560 1.00 97.00 100 TYR A CA 1
ATOM 639 C C . TYR A 1 100 ? 1.153 -2.682 6.346 1.00 97.00 100 TYR A C 1
ATOM 641 O O . TYR A 1 100 ? 0.405 -1.778 5.972 1.00 97.00 100 TYR A O 1
ATOM 649 N N . GLY A 1 101 ? 2.253 -3.046 5.709 1.00 97.12 101 GLY A N 1
ATOM 650 C CA . GLY A 1 101 ? 2.698 -2.467 4.465 1.00 97.12 101 GLY A CA 1
ATOM 651 C C . GLY A 1 101 ? 4.086 -2.975 4.143 1.00 97.12 101 GLY A C 1
ATOM 652 O O . GLY A 1 101 ? 4.927 -3.111 5.033 1.00 97.12 101 GLY A O 1
ATOM 653 N N . ASN A 1 102 ? 4.329 -3.275 2.875 1.00 98.12 102 ASN A N 1
ATOM 654 C CA . ASN A 1 102 ? 5.603 -3.814 2.426 1.00 98.12 102 ASN A CA 1
ATOM 655 C C . ASN A 1 102 ? 6.250 -2.899 1.391 1.00 98.12 102 ASN A C 1
ATOM 657 O O . ASN A 1 102 ? 5.619 -2.014 0.813 1.00 98.12 102 ASN A O 1
ATOM 661 N N . LYS A 1 103 ? 7.546 -3.114 1.166 1.00 97.56 103 LYS A N 1
ATOM 662 C CA . LYS A 1 103 ? 8.287 -2.415 0.117 1.00 97.56 103 LYS A CA 1
ATOM 663 C C . LYS A 1 103 ? 7.801 -2.813 -1.280 1.00 97.56 103 LYS A C 1
ATOM 665 O O . LYS A 1 103 ? 7.344 -3.941 -1.486 1.00 97.56 103 LYS A O 1
ATOM 670 N N . GLY A 1 104 ? 7.951 -1.906 -2.236 1.00 96.69 104 GLY A N 1
ATOM 671 C CA . GLY A 1 104 ? 7.853 -2.235 -3.654 1.00 96.69 104 GLY A CA 1
ATOM 672 C C . GLY A 1 104 ? 9.087 -2.988 -4.157 1.00 96.69 104 GLY A C 1
ATOM 673 O O . GLY A 1 104 ? 10.114 -3.079 -3.477 1.00 96.69 104 GLY A O 1
ATOM 674 N N . GLY A 1 105 ? 8.974 -3.531 -5.362 1.00 94.19 105 GLY A N 1
ATOM 675 C CA . GLY A 1 105 ? 10.071 -4.136 -6.100 1.00 94.19 105 GLY A CA 1
ATOM 676 C C . GLY A 1 105 ? 10.888 -3.103 -6.869 1.00 94.19 105 GLY A C 1
ATOM 677 O O . GLY A 1 105 ? 10.416 -2.004 -7.172 1.00 94.19 105 GLY A O 1
ATOM 678 N N . SER A 1 106 ? 12.118 -3.473 -7.209 1.00 90.75 106 SER A N 1
ATOM 679 C CA . SER A 1 106 ? 12.980 -2.663 -8.065 1.00 90.75 106 SER A CA 1
ATOM 680 C C . SER A 1 106 ? 12.653 -2.878 -9.537 1.00 90.75 106 SER A C 1
ATOM 682 O O . SER A 1 106 ? 12.166 -3.941 -9.930 1.00 90.75 106 SER A O 1
ATOM 684 N N . GLY A 1 107 ? 13.003 -1.909 -10.376 1.00 85.88 107 GLY A N 1
ATOM 685 C CA . GLY A 1 107 ? 13.170 -2.160 -11.799 1.00 85.88 107 GLY A CA 1
ATOM 686 C C . GLY A 1 107 ? 14.389 -3.048 -12.074 1.00 85.88 107 GLY A C 1
ATOM 687 O O . GLY A 1 107 ? 15.019 -3.604 -11.165 1.00 85.88 107 GLY A O 1
ATOM 688 N N . THR A 1 108 ? 14.730 -3.179 -13.353 1.00 79.62 108 THR A N 1
ATOM 689 C CA . THR A 1 108 ? 15.990 -3.789 -13.794 1.00 79.62 108 THR A CA 1
ATOM 690 C C . THR A 1 108 ? 16.762 -2.841 -14.701 1.00 79.62 108 THR A C 1
ATOM 692 O O . THR A 1 108 ? 16.183 -2.139 -15.532 1.00 79.62 108 THR A O 1
ATOM 695 N N . THR A 1 109 ? 18.087 -2.852 -14.562 1.00 70.06 109 THR A N 1
ATOM 696 C CA . THR A 1 109 ? 19.025 -2.176 -15.468 1.00 70.06 109 THR A CA 1
ATOM 697 C C . THR A 1 109 ? 19.509 -3.088 -16.597 1.00 70.06 109 THR A C 1
ATOM 699 O O . THR A 1 109 ? 20.114 -2.609 -17.554 1.00 70.06 109 THR A O 1
ATOM 702 N N . SER A 1 110 ? 19.234 -4.397 -16.519 1.00 65.38 110 SER A N 1
ATOM 703 C CA . SER A 1 110 ? 19.752 -5.402 -17.450 1.00 65.38 110 SER A CA 1
ATOM 704 C C . SER A 1 110 ? 18.669 -5.940 -18.387 1.00 65.38 110 SER A C 1
ATOM 706 O O . SER A 1 110 ? 17.710 -6.597 -17.968 1.00 65.38 110 SER A O 1
ATOM 708 N N . GLY A 1 111 ? 18.855 -5.689 -19.687 1.00 61.03 111 GLY A N 1
ATOM 709 C CA . GLY A 1 111 ? 18.157 -6.389 -20.767 1.00 61.03 111 GLY A CA 1
ATOM 710 C C . GLY A 1 111 ? 16.648 -6.145 -20.877 1.00 61.03 111 GLY A C 1
ATOM 711 O O . GLY A 1 111 ? 15.944 -7.019 -21.384 1.00 61.03 111 GLY A O 1
ATOM 712 N N . GLY A 1 112 ? 16.122 -5.011 -20.402 1.00 62.03 112 GLY A N 1
ATOM 713 C CA . GLY A 1 112 ? 14.748 -4.593 -20.704 1.00 62.03 112 GLY A CA 1
ATOM 714 C C . GLY A 1 112 ? 14.203 -3.459 -19.834 1.00 62.03 112 GLY A C 1
ATOM 715 O O . GLY A 1 112 ? 14.596 -3.291 -18.685 1.00 62.03 112 GLY A O 1
ATOM 716 N N . TYR A 1 113 ? 13.261 -2.705 -20.402 1.00 73.31 113 TYR A N 1
ATOM 717 C CA . TYR A 1 113 ? 12.572 -1.550 -19.814 1.00 73.31 113 TYR A CA 1
ATOM 718 C C . TYR A 1 113 ? 11.531 -1.954 -18.748 1.00 73.31 113 TYR A C 1
ATOM 720 O O . TYR A 1 113 ? 10.346 -1.666 -18.903 1.00 73.31 113 TYR A O 1
ATOM 728 N N . ARG A 1 114 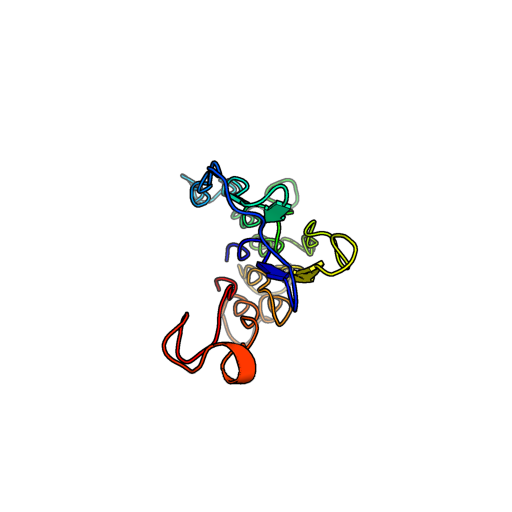? 11.925 -2.680 -17.693 1.00 84.62 114 ARG A N 1
ATOM 729 C CA . ARG A 1 114 ? 10.957 -3.297 -16.762 1.00 84.62 114 ARG A CA 1
ATOM 730 C C . ARG A 1 114 ? 10.969 -2.626 -15.398 1.00 84.62 114 ARG A C 1
ATOM 732 O O . ARG A 1 114 ? 12.013 -2.542 -14.752 1.00 84.62 114 ARG A O 1
ATOM 739 N N . ALA A 1 115 ? 9.790 -2.178 -14.988 1.00 88.50 115 ALA A N 1
ATOM 740 C CA . ALA A 1 115 ? 9.516 -1.611 -13.676 1.00 88.50 115 ALA A CA 1
ATOM 741 C C . ALA A 1 115 ? 9.271 -2.710 -12.628 1.00 88.50 115 ALA A C 1
ATOM 743 O O . ALA A 1 115 ? 8.933 -3.847 -12.973 1.00 88.50 115 ALA A O 1
ATOM 744 N N . GLY A 1 116 ? 9.428 -2.360 -11.354 1.00 92.00 116 GLY A N 1
ATOM 745 C CA . GLY A 1 116 ? 9.020 -3.202 -10.232 1.00 92.00 116 GLY A CA 1
ATOM 746 C C . GLY A 1 116 ? 7.532 -3.057 -9.904 1.00 92.00 116 GLY A C 1
ATOM 747 O O . GLY A 1 116 ? 6.901 -2.042 -10.216 1.00 92.00 116 GLY A O 1
ATOM 748 N N . GLY A 1 117 ? 6.969 -4.062 -9.237 1.00 95.06 117 GLY A N 1
ATOM 749 C CA . GLY A 1 117 ? 5.612 -4.014 -8.689 1.00 95.06 117 GLY A CA 1
ATOM 750 C C . GLY A 1 117 ? 5.558 -3.242 -7.369 1.00 95.06 117 GLY A C 1
ATOM 751 O O . GLY A 1 117 ? 6.538 -3.193 -6.629 1.00 95.06 117 GLY A O 1
ATOM 752 N N . GLY A 1 118 ? 4.426 -2.625 -7.049 1.00 96.81 118 GLY A N 1
ATOM 753 C CA . GLY A 1 118 ? 4.208 -1.969 -5.758 1.00 96.81 118 GLY A CA 1
ATOM 754 C C . GLY A 1 118 ? 3.997 -2.974 -4.628 1.00 96.81 118 GLY A C 1
ATOM 755 O O . GLY A 1 118 ? 3.539 -4.090 -4.859 1.00 96.81 118 GLY A O 1
ATOM 756 N N . GLY A 1 119 ? 4.336 -2.597 -3.398 1.00 98.12 119 GLY A N 1
ATOM 757 C CA . GLY A 1 119 ? 4.102 -3.421 -2.213 1.00 98.12 119 GLY A CA 1
ATOM 758 C C . GLY A 1 119 ? 2.622 -3.489 -1.836 1.00 98.12 119 GLY A C 1
ATOM 759 O O . GLY A 1 119 ? 1.879 -2.531 -2.053 1.00 98.12 119 GLY A O 1
ATOM 760 N N . GLY A 1 120 ? 2.208 -4.613 -1.255 1.00 98.12 120 GLY A N 1
ATOM 761 C CA . GLY A 1 120 ? 0.908 -4.769 -0.603 1.00 98.12 120 GLY A CA 1
ATOM 762 C C . GLY A 1 120 ? 1.054 -4.909 0.912 1.00 98.12 120 GLY A C 1
ATOM 763 O O . GLY A 1 120 ? 2.161 -4.915 1.454 1.00 98.12 120 GLY A O 1
ATOM 764 N N . ALA A 1 121 ? -0.059 -5.073 1.618 1.00 97.50 121 ALA A N 1
ATOM 765 C CA . ALA A 1 121 ? -0.071 -5.270 3.067 1.00 97.50 121 ALA A CA 1
ATOM 766 C C . ALA A 1 121 ? 0.423 -6.665 3.504 1.00 97.50 121 ALA A C 1
ATOM 768 O O . ALA A 1 121 ? 0.927 -6.816 4.618 1.00 97.50 121 ALA A O 1
ATOM 769 N N . GLY A 1 122 ? 0.319 -7.690 2.651 1.00 97.12 122 GLY A N 1
ATOM 770 C CA . GLY A 1 122 ? 0.741 -9.058 2.980 1.00 97.12 122 GLY A CA 1
ATOM 771 C C . GLY A 1 122 ? 2.103 -9.461 2.428 1.00 97.12 122 GLY A C 1
ATOM 772 O O . GLY A 1 122 ? 2.769 -10.289 3.044 1.00 97.12 122 GLY A O 1
ATOM 773 N N . ALA A 1 123 ? 2.544 -8.876 1.311 1.00 98.06 123 ALA A N 1
ATOM 774 C CA . ALA A 1 123 ? 3.861 -9.152 0.744 1.00 98.06 123 ALA A CA 1
ATOM 775 C C . ALA A 1 123 ? 4.454 -7.957 -0.013 1.00 98.06 123 ALA A C 1
ATOM 777 O O . ALA A 1 123 ? 3.748 -7.048 -0.454 1.00 98.06 123 ALA A O 1
ATOM 778 N N . ALA A 1 124 ? 5.777 -7.983 -0.181 1.00 98.12 124 ALA A N 1
ATOM 779 C CA . ALA A 1 124 ? 6.499 -7.033 -1.019 1.00 98.12 124 ALA A CA 1
ATOM 780 C C . ALA A 1 124 ? 6.164 -7.209 -2.508 1.00 98.12 124 ALA A C 1
ATOM 782 O O . ALA A 1 124 ? 5.823 -8.307 -2.952 1.00 98.12 124 ALA A O 1
ATOM 783 N N . GLY A 1 125 ? 6.301 -6.125 -3.273 1.00 97.12 125 GLY A N 1
ATOM 784 C CA . GLY A 1 125 ? 6.222 -6.170 -4.732 1.00 97.12 125 GLY A CA 1
ATOM 785 C C . GLY A 1 125 ? 7.417 -6.907 -5.335 1.00 97.12 125 GLY A C 1
ATOM 786 O O . GLY A 1 125 ? 8.519 -6.900 -4.779 1.00 97.12 125 GLY A O 1
ATOM 787 N N . GLN A 1 126 ? 7.208 -7.557 -6.475 1.00 94.81 126 GLN A N 1
ATOM 788 C CA . GLN A 1 126 ? 8.272 -8.267 -7.178 1.00 94.81 126 GLN A CA 1
ATOM 789 C C . GLN A 1 126 ? 9.133 -7.297 -7.987 1.00 94.81 126 GLN A C 1
ATOM 791 O O . GLN A 1 126 ? 8.659 -6.278 -8.491 1.00 94.81 126 GLN A O 1
ATOM 796 N N . ASN A 1 127 ? 10.410 -7.637 -8.141 1.00 91.56 127 ASN A N 1
ATOM 797 C CA . ASN A 1 127 ? 11.295 -6.910 -9.043 1.00 91.56 127 ASN A CA 1
ATOM 798 C C . ASN A 1 127 ? 10.886 -7.150 -10.507 1.00 91.56 127 ASN A C 1
ATOM 800 O O . ASN A 1 127 ? 10.349 -8.208 -10.841 1.00 91.56 127 ASN A O 1
ATOM 804 N N . GLY A 1 128 ? 11.192 -6.198 -11.389 1.00 87.88 128 GLY A N 1
ATOM 805 C CA . GLY A 1 128 ? 11.089 -6.401 -12.834 1.00 87.88 128 GLY A CA 1
ATOM 806 C C . GLY A 1 128 ? 11.975 -7.564 -13.300 1.00 87.88 128 GLY A C 1
ATOM 807 O O . GLY A 1 128 ? 13.108 -7.715 -12.839 1.00 87.88 128 GLY A O 1
ATOM 808 N N . ALA A 1 129 ? 11.468 -8.403 -14.206 1.00 78.88 129 ALA A N 1
ATOM 809 C CA . ALA A 1 129 ? 12.164 -9.624 -14.614 1.0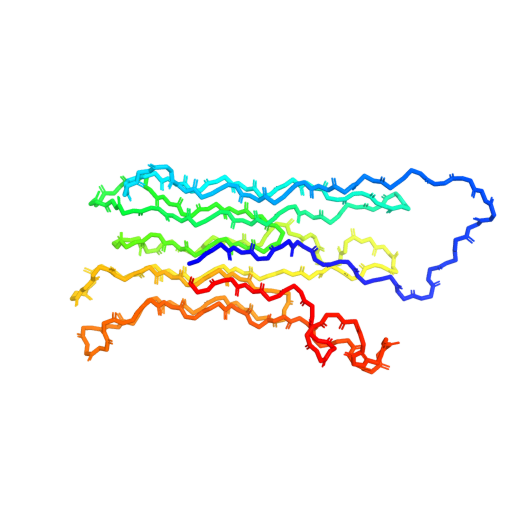0 78.88 129 ALA A CA 1
ATOM 810 C C . ALA A 1 129 ? 13.421 -9.355 -15.474 1.00 78.88 129 ALA A C 1
ATOM 812 O O . ALA A 1 129 ? 13.567 -8.305 -16.097 1.00 78.88 129 ALA A O 1
ATOM 813 N N . SER A 1 130 ? 14.350 -10.311 -15.557 1.00 63.91 130 SER A N 1
ATOM 814 C CA . SER A 1 130 ? 15.501 -10.226 -16.474 1.00 63.91 130 SER A CA 1
ATOM 815 C C . SER A 1 130 ? 15.106 -10.527 -17.934 1.00 63.91 130 SER A C 1
ATOM 817 O O . SER A 1 130 ? 13.953 -10.848 -18.220 1.00 63.91 130 SER A O 1
ATOM 819 N N . ALA A 1 131 ? 16.050 -10.346 -18.873 1.00 58.88 131 ALA A N 1
ATOM 820 C CA . ALA A 1 131 ? 15.861 -10.230 -20.333 1.00 58.88 131 ALA A CA 1
ATOM 821 C C . ALA A 1 131 ? 14.894 -11.221 -21.018 1.00 58.88 131 ALA A C 1
ATOM 823 O O . ALA A 1 131 ? 14.377 -10.915 -22.089 1.00 58.88 131 ALA A O 1
ATOM 824 N N . ALA A 1 132 ? 14.644 -12.382 -20.416 1.00 58.94 132 ALA A N 1
ATOM 825 C CA .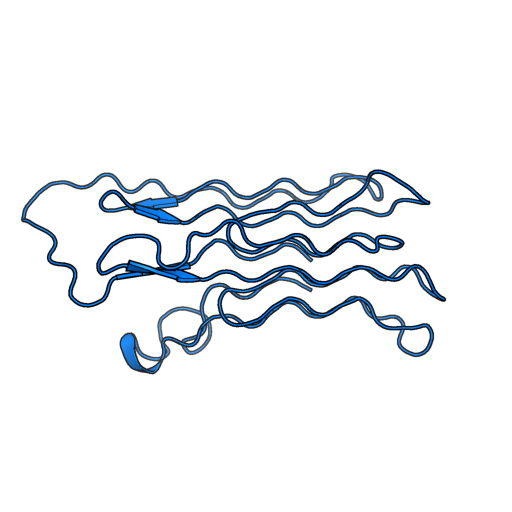 ALA A 1 132 ? 13.928 -13.492 -21.029 1.00 58.94 132 ALA A CA 1
ATOM 826 C C . ALA A 1 132 ? 12.394 -13.341 -21.078 1.00 58.94 132 ALA A C 1
ATOM 828 O O . ALA A 1 132 ? 11.770 -14.008 -21.896 1.00 58.94 132 ALA A O 1
ATOM 829 N N . SER A 1 133 ? 11.774 -12.506 -20.231 1.00 63.91 133 SER A N 1
ATOM 830 C CA . SER A 1 133 ? 10.308 -12.536 -20.046 1.00 63.91 133 SER A CA 1
ATOM 831 C C . SER A 1 133 ? 9.555 -11.233 -20.337 1.00 63.91 133 SER A C 1
ATOM 833 O O . SER A 1 133 ? 8.343 -11.276 -20.452 1.00 63.91 133 SER A O 1
ATOM 835 N N . ASN A 1 134 ? 10.211 -10.085 -20.542 1.00 72.38 134 ASN A N 1
ATOM 836 C CA . ASN A 1 134 ? 9.555 -8.821 -20.959 1.00 72.38 134 ASN A CA 1
ATOM 837 C C . ASN A 1 134 ? 8.431 -8.260 -20.054 1.00 72.38 134 ASN A C 1
ATOM 839 O O . ASN A 1 134 ? 7.833 -7.253 -20.419 1.00 72.38 134 ASN A O 1
ATOM 843 N N . TYR A 1 135 ? 8.199 -8.812 -18.861 1.00 81.56 135 TYR A N 1
ATOM 844 C CA . TYR A 1 135 ? 7.155 -8.345 -17.939 1.00 81.56 135 TYR A CA 1
ATOM 845 C C . TYR A 1 135 ? 7.704 -7.434 -16.830 1.00 81.56 135 TYR A C 1
ATOM 847 O O . TYR A 1 135 ? 8.838 -7.602 -16.366 1.00 81.56 135 TYR A O 1
ATOM 855 N N . GLY A 1 136 ? 6.883 -6.471 -16.397 1.00 86.94 136 GLY A N 1
ATOM 856 C CA . GLY A 1 136 ? 7.086 -5.760 -15.132 1.00 86.94 136 GLY A CA 1
ATOM 857 C C . GLY A 1 136 ? 6.907 -6.692 -13.930 1.00 86.94 136 GLY A C 1
ATOM 858 O O . GLY A 1 136 ? 6.384 -7.799 -14.063 1.00 86.94 136 GLY A O 1
ATOM 859 N N . GLY A 1 137 ? 7.377 -6.262 -12.761 1.00 91.50 137 GLY A N 1
ATOM 860 C CA . GLY A 1 137 ? 7.203 -7.018 -11.524 1.00 91.50 137 GLY A CA 1
ATOM 861 C C . GLY A 1 137 ? 5.742 -7.043 -11.077 1.00 91.50 137 GLY A C 1
ATOM 862 O O . GLY A 1 137 ? 5.058 -6.026 -11.134 1.00 91.50 137 GLY A O 1
ATOM 863 N N . ALA A 1 138 ? 5.257 -8.191 -10.603 1.00 94.94 138 ALA A N 1
ATOM 864 C CA . ALA A 1 138 ? 3.920 -8.280 -10.027 1.00 94.94 138 ALA A CA 1
ATOM 865 C C . ALA A 1 138 ? 3.807 -7.467 -8.725 1.00 94.94 138 ALA A C 1
ATOM 867 O O . ALA A 1 138 ? 4.763 -7.362 -7.948 1.00 94.94 138 ALA A O 1
ATOM 868 N N . GLY A 1 139 ? 2.615 -6.928 -8.472 1.00 96.88 139 GLY A N 1
ATOM 869 C CA . GLY A 1 139 ? 2.286 -6.283 -7.207 1.00 96.88 139 GLY A CA 1
ATOM 870 C C . GLY A 1 139 ? 2.337 -7.252 -6.023 1.00 96.88 139 GLY A C 1
ATOM 871 O O . GLY A 1 139 ? 2.135 -8.459 -6.163 1.00 96.88 139 GLY A O 1
ATOM 872 N N . GLY A 1 140 ? 2.638 -6.720 -4.843 1.00 97.94 140 GLY A N 1
ATOM 873 C CA . GLY A 1 140 ? 2.667 -7.479 -3.602 1.00 97.94 140 GLY A CA 1
ATOM 874 C C . GLY A 1 140 ? 1.267 -7.906 -3.168 1.00 97.94 140 GLY A C 1
ATOM 875 O O . GLY A 1 140 ? 0.301 -7.157 -3.324 1.00 97.94 140 GLY A O 1
ATOM 876 N N . ALA A 1 141 ? 1.156 -9.102 -2.592 1.00 98.12 141 ALA A N 1
ATOM 877 C CA . ALA A 1 141 ? -0.114 -9.621 -2.099 1.00 98.12 141 ALA A CA 1
ATOM 878 C C . ALA A 1 141 ? -0.735 -8.704 -1.029 1.00 98.12 141 ALA A C 1
ATOM 880 O O . ALA A 1 141 ? -0.029 -8.090 -0.216 1.00 98.12 141 ALA A O 1
ATOM 881 N N . GLY A 1 142 ? -2.069 -8.652 -1.013 1.00 97.69 142 GLY A N 1
ATOM 882 C CA . GLY A 1 142 ? -2.827 -8.055 0.083 1.00 97.69 142 GLY A CA 1
ATOM 883 C C . GLY A 1 142 ? -2.655 -8.835 1.386 1.00 97.69 142 GLY A C 1
ATOM 884 O O . GLY A 1 142 ? -1.964 -9.850 1.427 1.00 97.69 142 GLY A O 1
ATOM 885 N N . LYS A 1 143 ? -3.284 -8.380 2.464 1.00 97.31 143 LYS A N 1
ATOM 886 C CA . LYS A 1 143 ? -3.378 -9.147 3.708 1.00 97.31 143 LYS A CA 1
ATOM 887 C C . LYS A 1 143 ? -4.709 -9.895 3.728 1.00 97.31 143 LYS A C 1
ATOM 889 O O . LYS A 1 143 ? -5.748 -9.272 3.528 1.00 97.31 143 LYS A O 1
ATOM 894 N N . ASP A 1 144 ? -4.657 -11.200 3.967 1.00 97.00 144 ASP A N 1
ATOM 895 C CA . ASP A 1 144 ? -5.846 -12.032 4.145 1.00 97.00 144 ASP A CA 1
ATOM 896 C C . ASP A 1 144 ? -6.456 -11.794 5.531 1.00 97.00 144 ASP A C 1
ATOM 898 O O . ASP A 1 144 ? -5.810 -12.029 6.558 1.00 97.00 144 ASP A O 1
ATOM 902 N N . PHE A 1 145 ? -7.693 -11.308 5.541 1.00 95.56 145 PHE A N 1
ATOM 903 C CA . PHE A 1 145 ? -8.521 -11.148 6.730 1.00 95.56 145 PHE A CA 1
ATOM 904 C C . PHE A 1 145 ? -9.808 -11.978 6.669 1.00 95.56 145 PHE A C 1
ATOM 906 O O . PHE A 1 145 ? -10.717 -11.753 7.468 1.00 95.56 145 PHE A O 1
ATOM 913 N N . SER A 1 146 ? -9.877 -12.986 5.797 1.00 95.94 146 SER A N 1
ATOM 914 C CA . SER A 1 146 ? -11.037 -13.875 5.669 1.00 95.94 146 SER A CA 1
ATOM 915 C C . SER A 1 146 ? -11.435 -14.545 6.986 1.00 95.94 146 SER A C 1
ATOM 917 O O . SER A 1 146 ? -12.618 -14.702 7.273 1.00 95.94 146 SER A O 1
ATOM 919 N N . VAL A 1 147 ? -10.461 -14.863 7.844 1.00 94.00 147 VAL A N 1
ATOM 920 C CA . VAL A 1 147 ? -10.709 -15.426 9.181 1.00 94.00 147 VAL A CA 1
ATOM 921 C C . VAL A 1 147 ? -11.384 -14.420 10.123 1.00 94.00 147 VAL A C 1
ATOM 923 O O . VAL A 1 147 ? -12.173 -14.819 10.974 1.00 94.00 147 VAL A O 1
ATOM 926 N N . ALA A 1 148 ? -11.079 -13.126 9.995 1.00 91.06 148 ALA A N 1
ATOM 927 C CA . ALA A 1 148 ? -11.580 -12.087 10.896 1.00 91.06 148 ALA A CA 1
ATOM 928 C C . ALA A 1 148 ? -12.894 -11.459 10.411 1.00 91.06 148 ALA A C 1
ATOM 930 O O . ALA A 1 148 ? -13.769 -11.169 11.224 1.00 91.06 148 ALA A O 1
ATOM 931 N N . PHE A 1 149 ? -13.031 -11.243 9.100 1.00 92.25 149 PHE A N 1
ATOM 932 C CA . PHE A 1 149 ? -14.135 -10.479 8.507 1.00 92.25 149 PHE A CA 1
ATOM 933 C C . PHE A 1 149 ? -14.910 -11.247 7.427 1.00 92.25 149 PHE A C 1
ATOM 935 O O . PHE A 1 149 ? -15.811 -10.683 6.812 1.00 92.25 149 PHE A O 1
ATOM 942 N N . GLY A 1 150 ? -14.590 -12.523 7.191 1.00 95.00 150 GLY A N 1
ATOM 943 C CA . GLY A 1 150 ? -15.152 -13.287 6.079 1.00 95.00 150 GLY A CA 1
ATOM 944 C C . GLY A 1 150 ? -14.600 -12.842 4.722 1.00 95.00 150 GLY A C 1
ATOM 945 O O . GLY A 1 150 ? -13.677 -12.035 4.625 1.00 95.00 150 GLY A O 1
ATOM 946 N N . THR A 1 151 ? -15.162 -13.385 3.647 1.00 96.12 151 THR A N 1
ATOM 947 C CA . THR A 1 151 ? -14.700 -13.125 2.272 1.00 96.12 151 THR A CA 1
ATOM 948 C C . THR A 1 151 ? -15.352 -11.910 1.614 1.00 96.12 151 THR A C 1
ATOM 950 O O . THR A 1 151 ? -14.953 -11.546 0.512 1.00 96.12 151 THR A O 1
ATOM 953 N N . ASP A 1 152 ? -16.324 -11.280 2.280 1.00 94.75 152 ASP A N 1
ATOM 954 C CA . ASP A 1 152 ? -17.105 -10.160 1.736 1.00 94.75 152 ASP A CA 1
ATOM 955 C C . ASP A 1 152 ? -16.352 -8.819 1.790 1.00 94.75 152 ASP A C 1
ATOM 957 O O . ASP A 1 152 ? -16.735 -7.856 1.126 1.00 94.75 152 ASP A O 1
ATOM 961 N N . VAL A 1 153 ? -15.278 -8.736 2.584 1.00 90.69 153 VAL A N 1
ATOM 962 C CA . VAL A 1 153 ? -14.415 -7.552 2.672 1.00 90.69 153 VAL A CA 1
ATOM 963 C C . VAL A 1 153 ? -13.193 -7.732 1.776 1.00 90.69 153 VAL A C 1
ATOM 965 O O . VAL A 1 153 ? -12.437 -8.694 1.911 1.00 90.69 153 VAL A O 1
ATOM 968 N N . GLY A 1 154 ? -12.961 -6.754 0.899 1.00 92.50 154 GLY A N 1
ATOM 969 C CA . GLY A 1 154 ? -11.873 -6.805 -0.074 1.00 92.50 154 GLY A CA 1
ATOM 970 C C . GLY A 1 154 ? -12.158 -7.783 -1.213 1.00 92.50 154 GLY A C 1
ATOM 971 O O . GLY A 1 154 ? -13.308 -8.021 -1.566 1.00 92.50 154 GLY A O 1
ATOM 972 N N . GLU A 1 155 ? -11.099 -8.338 -1.792 1.00 94.81 155 GLU A N 1
ATOM 973 C CA . GLU A 1 155 ? -11.183 -9.341 -2.853 1.00 94.81 155 GLU A CA 1
ATOM 974 C C . GLU A 1 155 ? -11.096 -10.734 -2.227 1.00 94.81 155 GLU A C 1
ATOM 976 O O . GLU A 1 155 ? -10.009 -11.208 -1.894 1.00 94.81 155 GLU A O 1
ATOM 981 N N . SER A 1 156 ? -12.242 -11.386 -2.014 1.00 95.69 156 SER A N 1
ATOM 982 C CA . SER A 1 156 ? -12.310 -12.702 -1.358 1.00 95.69 156 SER A CA 1
ATOM 983 C C . SER A 1 156 ? -11.577 -12.746 -0.000 1.00 95.69 156 SER A C 1
ATOM 985 O O . SER A 1 156 ? -10.886 -13.715 0.311 1.00 95.69 156 SER A O 1
ATOM 987 N N . GLY A 1 157 ? -11.688 -11.680 0.803 1.00 96.12 157 GLY A N 1
ATOM 988 C CA . GLY A 1 157 ? -11.014 -11.536 2.103 1.00 96.12 157 GLY A CA 1
ATOM 989 C C . GLY A 1 157 ? -9.634 -10.870 2.054 1.00 96.12 157 GLY A C 1
ATOM 990 O O . GLY A 1 157 ? -9.067 -10.557 3.104 1.00 96.12 157 GLY A O 1
ATOM 991 N N . TRP A 1 158 ? -9.082 -10.621 0.863 1.00 97.00 158 TRP A N 1
ATOM 992 C CA . TRP A 1 158 ? -7.791 -9.953 0.698 1.00 97.00 158 TRP A CA 1
ATOM 993 C C . TRP A 1 158 ? -7.960 -8.444 0.556 1.00 97.00 158 TRP A C 1
ATOM 995 O O . TRP A 1 158 ? -8.681 -7.955 -0.312 1.00 97.00 158 TRP A O 1
ATOM 1005 N N . VAL A 1 159 ? -7.226 -7.684 1.367 1.00 96.75 159 VAL A N 1
ATOM 1006 C CA . VAL A 1 159 ? -7.244 -6.213 1.336 1.00 96.75 159 VAL A CA 1
ATOM 1007 C C . VAL A 1 159 ? -5.850 -5.632 1.117 1.00 96.75 159 VAL A C 1
ATOM 1009 O O . VAL A 1 159 ? -4.843 -6.235 1.488 1.00 96.75 159 VAL A O 1
ATOM 1012 N N . ALA A 1 160 ? -5.792 -4.430 0.538 1.00 96.69 160 ALA A N 1
ATOM 1013 C CA . ALA A 1 160 ? -4.559 -3.662 0.339 1.00 96.69 160 ALA A CA 1
ATOM 1014 C C . ALA A 1 160 ? -3.462 -4.419 -0.448 1.00 96.69 160 ALA A C 1
ATOM 1016 O O . ALA A 1 160 ? -2.317 -4.523 -0.004 1.00 96.69 160 ALA A O 1
ATOM 1017 N N . GLY A 1 161 ? -3.811 -4.965 -1.619 1.00 97.44 161 GLY A N 1
ATOM 1018 C CA . GLY A 1 161 ? -2.843 -5.496 -2.589 1.00 97.44 161 GLY A CA 1
ATOM 1019 C C . GLY A 1 161 ? -2.137 -4.385 -3.375 1.00 97.44 161 GLY A C 1
ATOM 1020 O O . GLY A 1 161 ? -2.729 -3.344 -3.652 1.00 97.44 161 GLY A O 1
ATOM 1021 N N . GLY A 1 162 ? -0.864 -4.594 -3.713 1.00 96.62 162 GLY A N 1
ATOM 1022 C CA . GLY A 1 162 ? -0.075 -3.670 -4.531 1.00 96.62 162 GLY A CA 1
ATOM 1023 C C . GLY A 1 162 ? -0.335 -3.843 -6.030 1.00 96.62 162 GLY A C 1
ATOM 1024 O O . GLY A 1 162 ? -0.745 -4.911 -6.479 1.00 96.62 162 GLY A O 1
ATOM 1025 N N . GLY A 1 163 ? -0.068 -2.804 -6.825 1.00 94.25 163 GLY A N 1
ATOM 1026 C CA . GLY A 1 163 ? -0.213 -2.842 -8.285 1.00 94.25 163 GLY A CA 1
ATOM 1027 C C . GLY A 1 163 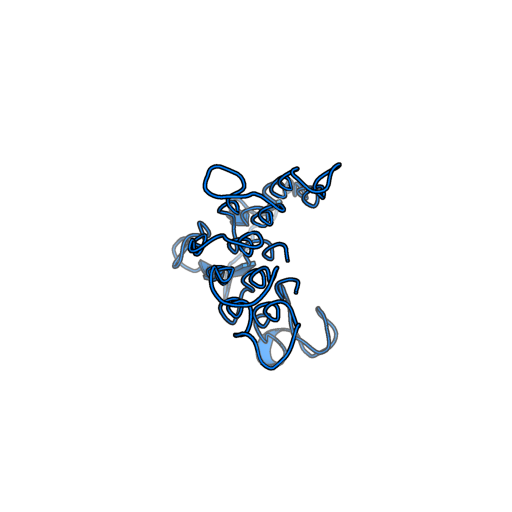? 1.039 -3.349 -9.010 1.00 94.25 163 GLY A C 1
ATOM 1028 O O . GLY A 1 163 ? 2.159 -3.014 -8.616 1.00 94.25 163 GLY A O 1
ATOM 1029 N N . GLY A 1 164 ? 0.853 -4.114 -10.092 1.00 87.31 164 GLY A N 1
ATOM 1030 C CA . GLY A 1 164 ? 1.906 -4.472 -11.062 1.00 87.31 164 GLY A CA 1
ATOM 1031 C C . GLY A 1 164 ? 2.348 -3.283 -11.902 1.00 87.31 164 GLY A C 1
ATOM 1032 O O . GLY A 1 164 ? 1.482 -2.454 -12.245 1.00 87.31 164 GLY A O 1
#

pLDDT: mean 88.71, std 11.03, range [51.81, 98.19]